Protein AF-A0A2M8CSE7-F1 (afdb_monomer_lite)

Structure (mmCIF, N/CA/C/O backbone):
data_AF-A0A2M8CSE7-F1
#
_entry.id   AF-A0A2M8CSE7-F1
#
loop_
_atom_site.group_PDB
_atom_site.id
_atom_site.type_symbol
_atom_site.label_atom_id
_atom_site.label_alt_id
_atom_site.label_comp_id
_atom_site.label_asym_id
_atom_site.label_entity_id
_atom_site.label_seq_id
_atom_site.pdbx_PDB_ins_code
_atom_site.Car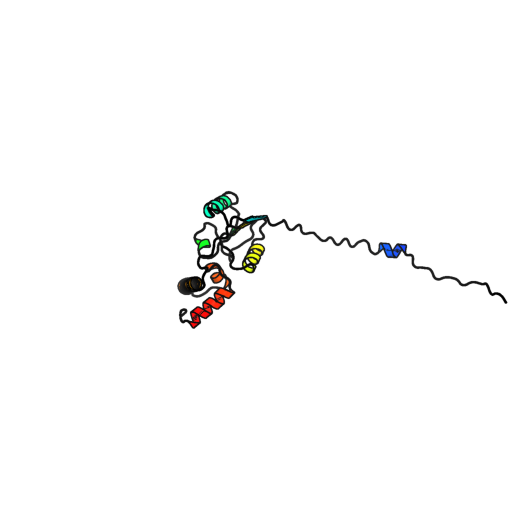tn_x
_atom_site.Cartn_y
_atom_site.Cartn_z
_atom_site.occupancy
_atom_site.B_iso_or_equiv
_atom_site.auth_seq_id
_atom_site.auth_comp_id
_atom_site.auth_asym_id
_atom_site.auth_atom_id
_atom_site.pdbx_PDB_model_num
ATOM 1 N N . MET A 1 1 ? -24.527 -93.787 -33.575 1.00 41.31 1 MET A N 1
ATOM 2 C CA . MET A 1 1 ? -23.763 -93.574 -34.825 1.00 41.31 1 MET A CA 1
ATOM 3 C C . MET A 1 1 ? -24.371 -92.399 -35.571 1.00 41.31 1 MET A C 1
ATOM 5 O O . MET A 1 1 ? -25.588 -92.323 -35.612 1.00 41.31 1 MET A O 1
ATOM 9 N N . SER A 1 2 ? -23.505 -91.500 -36.054 1.00 39.62 2 SER A N 1
ATOM 10 C CA . SER A 1 2 ? -23.618 -90.554 -37.182 1.00 39.62 2 SER A CA 1
ATOM 11 C C . SER A 1 2 ? -24.963 -90.341 -37.880 1.00 39.62 2 SER A C 1
ATOM 13 O O . SER A 1 2 ? -25.679 -91.289 -38.149 1.00 39.62 2 SER A O 1
ATOM 15 N N . LYS A 1 3 ? -25.298 -89.176 -38.431 1.00 38.41 3 LYS A N 1
ATOM 16 C CA . LYS A 1 3 ? -24.743 -87.810 -38.522 1.00 38.41 3 LYS A CA 1
ATOM 17 C C . LYS A 1 3 ? -25.866 -87.059 -39.261 1.00 38.41 3 LYS A C 1
ATOM 19 O O . LYS A 1 3 ? -26.364 -87.577 -40.257 1.00 38.41 3 LYS A O 1
ATOM 24 N N . ARG A 1 4 ? -26.261 -85.863 -38.821 1.00 36.19 4 ARG A N 1
ATOM 25 C CA . ARG A 1 4 ? -27.005 -84.916 -39.667 1.00 36.19 4 ARG A CA 1
ATOM 26 C C . ARG A 1 4 ? -26.045 -83.803 -40.056 1.00 36.19 4 ARG A C 1
ATOM 28 O O . ARG A 1 4 ? -25.442 -83.186 -39.186 1.00 36.19 4 ARG A O 1
ATOM 35 N N . THR A 1 5 ? -25.934 -83.542 -41.349 1.00 42.38 5 THR A N 1
ATOM 36 C CA . THR A 1 5 ? -25.397 -82.297 -41.900 1.00 42.38 5 THR A CA 1
ATOM 37 C C . THR A 1 5 ? -26.485 -81.673 -42.753 1.00 42.38 5 THR A C 1
ATOM 39 O O . THR A 1 5 ? -26.844 -82.270 -43.762 1.00 42.38 5 THR A O 1
ATOM 42 N N . SER A 1 6 ? -27.000 -80.506 -42.349 1.00 34.72 6 SER A N 1
ATOM 43 C CA . SER A 1 6 ? -27.500 -79.465 -43.262 1.00 34.72 6 SER A CA 1
ATOM 44 C C . SER A 1 6 ? -27.859 -78.171 -42.507 1.00 34.72 6 SER A C 1
ATOM 46 O O . SER A 1 6 ? -28.736 -78.170 -41.652 1.00 34.72 6 SER A O 1
ATOM 48 N N . THR A 1 7 ? -27.164 -77.089 -42.879 1.00 42.78 7 THR A N 1
ATOM 49 C CA . THR A 1 7 ? -27.630 -75.701 -43.118 1.00 42.78 7 THR A CA 1
ATOM 50 C C . THR A 1 7 ? -28.509 -74.936 -42.108 1.00 42.78 7 THR A C 1
ATOM 52 O O . THR A 1 7 ? -29.709 -75.173 -42.018 1.00 42.78 7 THR A O 1
ATOM 55 N N . ALA A 1 8 ? -27.944 -73.847 -41.566 1.00 38.84 8 ALA A N 1
ATOM 56 C CA . ALA A 1 8 ? -28.569 -72.525 -41.342 1.00 38.84 8 ALA A CA 1
ATOM 57 C C . ALA A 1 8 ? -27.407 -71.507 -41.211 1.00 38.84 8 ALA A C 1
ATOM 59 O O . ALA A 1 8 ? -26.504 -71.740 -40.418 1.00 38.84 8 ALA A O 1
ATOM 60 N N . LYS A 1 9 ? -27.154 -70.548 -42.111 1.00 42.16 9 LYS A N 1
ATOM 61 C CA . LYS A 1 9 ? -27.898 -69.358 -42.577 1.00 42.16 9 LYS A CA 1
ATOM 62 C C . LYS A 1 9 ? -27.951 -68.205 -41.546 1.00 42.16 9 LYS A C 1
ATOM 64 O O . LYS A 1 9 ? -28.770 -68.204 -40.642 1.00 42.16 9 LYS A O 1
ATOM 69 N N . SER A 1 10 ? -27.053 -67.242 -41.794 1.00 45.88 10 SER A N 1
ATOM 70 C CA . SER A 1 10 ? -27.082 -65.786 -41.545 1.00 45.88 10 SER A CA 1
ATOM 71 C C . SER A 1 10 ? -27.301 -65.219 -40.134 1.00 45.88 10 SER A C 1
ATOM 73 O O . SER A 1 10 ? -28.431 -65.098 -39.672 1.00 45.88 10 SER A O 1
ATOM 75 N N . ALA A 1 11 ? -26.230 -64.636 -39.588 1.00 41.56 11 ALA A N 1
ATOM 76 C CA . ALA A 1 11 ? -26.278 -63.356 -38.884 1.00 41.56 11 ALA A CA 1
ATOM 77 C C . ALA A 1 11 ? -25.078 -62.520 -39.363 1.00 41.56 11 ALA A C 1
ATOM 79 O O . ALA A 1 11 ? -23.931 -62.950 -39.257 1.00 41.56 11 ALA A O 1
ATOM 80 N N . THR A 1 12 ? -25.349 -61.379 -39.989 1.00 55.53 12 THR A N 1
ATOM 81 C CA . THR A 1 12 ? -24.344 -60.461 -40.533 1.00 55.53 12 THR A CA 1
ATOM 82 C C . THR A 1 12 ? -23.577 -59.827 -39.371 1.00 55.53 12 THR A C 1
ATOM 84 O O . THR A 1 12 ? -24.179 -59.159 -38.533 1.00 55.53 12 THR A O 1
ATOM 87 N N . ALA A 1 13 ? -22.266 -60.061 -39.289 1.00 49.28 13 ALA A N 1
ATOM 88 C CA . ALA A 1 13 ? -21.412 -59.411 -38.299 1.00 49.28 13 ALA A CA 1
ATOM 89 C C . ALA A 1 13 ? -21.348 -57.894 -38.574 1.00 49.28 13 ALA A C 1
ATOM 91 O O . ALA A 1 13 ? -21.333 -57.498 -39.743 1.00 49.28 13 ALA A O 1
ATOM 92 N N . PRO A 1 14 ? -21.318 -57.036 -37.539 1.00 53.03 14 PRO A N 1
ATOM 93 C CA . PRO A 1 14 ? -21.203 -55.598 -37.738 1.00 53.03 14 PRO A CA 1
ATOM 94 C C . PRO A 1 14 ? -19.886 -55.267 -38.446 1.00 53.03 14 PRO A C 1
ATOM 96 O O . PRO A 1 14 ? -18.826 -55.788 -38.095 1.00 53.03 14 PRO A O 1
ATOM 99 N N . ASN A 1 15 ? -19.978 -54.403 -39.458 1.00 60.31 15 ASN A N 1
ATOM 100 C CA . ASN A 1 15 ? -18.835 -53.862 -40.181 1.00 60.31 15 ASN A CA 1
ATOM 101 C C . ASN A 1 15 ? -17.977 -53.02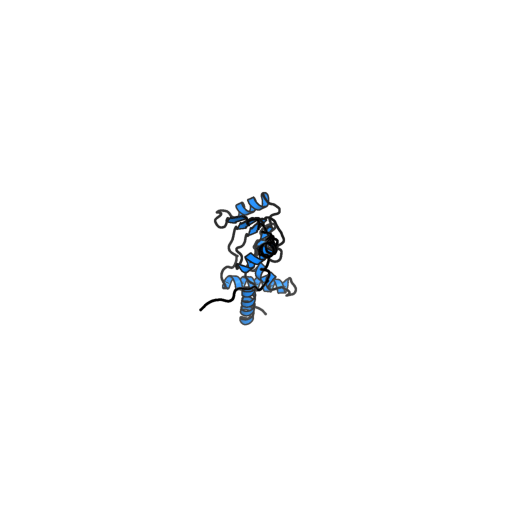4 -39.214 1.00 60.31 15 ASN A C 1
ATOM 103 O O . ASN A 1 15 ? -18.275 -51.859 -38.945 1.00 60.31 15 ASN A O 1
ATOM 107 N N . TRP A 1 16 ? -16.941 -53.643 -38.648 1.00 43.53 16 TRP A N 1
ATOM 108 C CA . TRP A 1 16 ? -16.068 -53.058 -37.627 1.00 43.53 16 TRP A CA 1
ATOM 109 C C . TRP A 1 16 ? -15.241 -51.872 -38.154 1.00 43.53 16 TRP A C 1
ATOM 111 O O . TRP A 1 16 ? -14.764 -51.066 -37.356 1.00 43.53 16 TRP A O 1
ATOM 121 N N . GLU A 1 17 ? -15.150 -51.694 -39.476 1.00 49.72 17 GLU A N 1
ATOM 122 C CA . GLU A 1 17 ? -14.485 -50.548 -40.109 1.00 49.72 17 GLU A CA 1
ATOM 123 C C . GLU A 1 17 ? -15.291 -49.243 -39.978 1.00 49.72 17 GLU A C 1
ATOM 125 O O . GLU A 1 17 ? -14.707 -48.160 -39.966 1.00 49.72 17 GLU A O 1
ATOM 130 N N . GLN A 1 18 ? -16.617 -49.309 -39.796 1.00 54.31 18 GLN A N 1
ATOM 131 C CA . GLN A 1 18 ? -17.452 -48.113 -39.596 1.00 54.31 18 GLN A CA 1
ATOM 132 C C . GLN A 1 18 ? -17.439 -47.602 -38.148 1.00 54.31 18 GLN A C 1
ATOM 134 O O . GLN A 1 18 ? -17.597 -46.404 -37.918 1.00 54.31 18 GLN A O 1
ATOM 139 N N . ILE A 1 19 ? -17.195 -48.478 -37.167 1.00 53.47 19 ILE A N 1
ATOM 140 C CA . ILE A 1 19 ? -17.152 -48.103 -35.742 1.00 53.47 19 ILE A CA 1
ATOM 141 C C . ILE A 1 19 ? -15.864 -47.326 -35.415 1.00 53.47 19 ILE A C 1
ATOM 143 O O . ILE A 1 19 ? -15.881 -46.446 -34.557 1.00 53.47 19 ILE A O 1
ATOM 147 N N . PHE A 1 20 ? -14.769 -47.561 -36.146 1.00 45.50 20 PHE A N 1
ATOM 148 C CA . PHE A 1 20 ? -13.507 -46.842 -35.931 1.00 45.50 20 PHE A CA 1
ATOM 149 C C . PHE A 1 20 ? -13.458 -45.432 -36.549 1.00 45.50 20 PHE A C 1
ATOM 151 O O . PHE A 1 20 ? -12.609 -44.632 -36.164 1.00 45.50 20 PHE A O 1
ATOM 158 N N . GLN A 1 21 ? -14.381 -45.091 -37.454 1.00 50.50 21 GLN A N 1
ATOM 159 C CA . GLN A 1 21 ? -14.424 -43.778 -38.120 1.00 50.50 21 GLN A CA 1
ATOM 160 C C . GLN A 1 21 ? -15.348 -42.758 -37.426 1.00 50.50 21 GLN A C 1
ATOM 162 O O . GLN A 1 21 ? -15.326 -41.578 -37.761 1.00 50.50 21 GLN A O 1
ATOM 167 N N . ALA A 1 22 ? -16.123 -43.170 -36.415 1.00 49.03 22 ALA A N 1
ATOM 168 C CA . ALA A 1 22 ? -16.996 -42.272 -35.649 1.00 49.03 22 ALA A CA 1
ATOM 169 C C . ALA A 1 22 ? -16.313 -41.623 -34.422 1.00 49.03 22 ALA A C 1
ATOM 171 O O . ALA A 1 22 ? -16.946 -40.858 -33.700 1.00 49.03 22 ALA A O 1
ATOM 172 N N . GLY A 1 23 ? -15.028 -41.915 -34.179 1.00 50.44 23 GLY A N 1
ATOM 173 C CA . GLY A 1 23 ? -14.287 -41.461 -32.993 1.00 50.44 23 GLY A CA 1
ATOM 174 C C . GLY A 1 23 ? -13.127 -40.494 -33.252 1.00 50.44 23 GLY A C 1
ATOM 175 O O . GLY A 1 23 ? -12.406 -40.177 -32.312 1.00 50.44 23 GLY A O 1
ATOM 176 N N . GLN A 1 24 ? -12.906 -40.034 -34.489 1.00 53.69 24 GLN A N 1
ATOM 177 C CA . GLN A 1 24 ? -11.710 -39.249 -34.842 1.00 53.69 24 GLN A CA 1
ATOM 178 C C . GLN A 1 24 ? -12.008 -37.906 -35.510 1.00 53.69 24 GLN A C 1
ATOM 180 O O . GLN A 1 24 ? -11.403 -37.567 -36.518 1.00 53.69 24 GLN A O 1
ATOM 185 N N . ASN A 1 25 ? -12.923 -37.114 -34.948 1.00 49.19 25 ASN A N 1
ATOM 186 C CA . ASN A 1 25 ? -12.947 -35.675 -35.235 1.00 49.19 25 ASN A CA 1
ATOM 187 C C . ASN A 1 25 ? -13.637 -34.859 -34.135 1.00 49.19 25 ASN A C 1
ATOM 189 O O . ASN A 1 25 ? -14.533 -34.056 -34.374 1.00 49.19 25 ASN A O 1
ATOM 193 N N . GLN A 1 26 ? -13.170 -35.031 -32.902 1.00 49.28 26 GLN A N 1
ATOM 194 C CA . GLN A 1 26 ? -13.166 -33.922 -31.955 1.00 49.28 26 GLN A CA 1
ATOM 195 C C . GLN A 1 26 ? -11.717 -33.616 -31.624 1.00 49.28 26 GLN A C 1
ATOM 197 O O . GLN A 1 26 ? -11.182 -34.011 -30.592 1.00 49.28 26 GLN A O 1
ATOM 202 N N . THR A 1 27 ? -11.072 -32.893 -32.538 1.00 40.97 27 THR A N 1
ATOM 203 C CA . THR A 1 27 ? -9.965 -32.024 -32.163 1.00 40.97 27 THR A CA 1
ATOM 204 C C . THR A 1 27 ? -10.545 -31.029 -31.165 1.00 40.97 27 THR A C 1
ATOM 206 O O . THR A 1 27 ? -11.099 -29.998 -31.542 1.00 40.97 27 THR A O 1
ATOM 209 N N . LEU A 1 28 ? -10.483 -31.377 -29.879 1.00 46.09 28 LEU A N 1
ATOM 210 C CA . LEU A 1 28 ? -10.484 -30.401 -28.806 1.00 46.09 28 LEU A CA 1
ATOM 211 C C . LEU A 1 28 ? -9.300 -29.492 -29.118 1.00 46.09 28 LEU A C 1
ATOM 213 O O . LEU A 1 28 ? -8.157 -29.799 -28.785 1.00 46.09 28 LEU A O 1
ATOM 217 N N . LEU A 1 29 ? -9.572 -28.391 -29.815 1.00 38.62 29 LEU A N 1
ATOM 218 C CA . LEU A 1 29 ? -8.739 -27.209 -29.751 1.00 38.62 29 LEU A CA 1
ATOM 219 C C . LEU A 1 29 ? -8.816 -26.763 -28.290 1.00 38.62 29 LEU A C 1
ATOM 221 O O . LEU A 1 29 ? -9.596 -25.890 -27.925 1.00 38.62 29 LEU A O 1
ATOM 225 N N . LEU A 1 30 ? -8.027 -27.413 -27.433 1.00 48.09 30 LEU A N 1
ATOM 226 C CA . LEU A 1 30 ? -7.426 -26.745 -26.300 1.00 48.09 30 LEU A CA 1
ATOM 227 C C . LEU A 1 30 ? -6.665 -25.594 -26.943 1.00 48.09 30 LEU A C 1
ATOM 229 O O . LEU A 1 30 ? -5.535 -25.756 -27.400 1.00 48.09 30 LEU A O 1
ATOM 233 N N . THR A 1 31 ? -7.330 -24.449 -27.070 1.00 39.41 31 THR A N 1
ATOM 234 C CA . THR A 1 31 ? -6.664 -23.161 -27.092 1.00 39.41 31 THR A CA 1
ATOM 235 C C . THR A 1 31 ? -5.774 -23.180 -25.862 1.00 39.41 31 THR A C 1
ATOM 237 O O . THR A 1 31 ? -6.211 -22.889 -24.752 1.00 39.41 31 THR A O 1
ATOM 240 N N . LEU A 1 32 ? -4.529 -23.625 -26.049 1.00 47.09 32 LEU A N 1
ATOM 241 C CA . LEU A 1 32 ? -3.426 -23.242 -25.201 1.00 47.09 32 LEU A CA 1
ATOM 242 C C . LEU A 1 32 ? -3.399 -21.729 -25.353 1.00 47.09 32 LEU A C 1
ATOM 244 O O . LEU A 1 32 ? -2.799 -21.188 -26.281 1.00 47.09 32 LEU A O 1
ATOM 248 N N . GLU A 1 33 ? -4.150 -21.045 -24.496 1.00 49.81 33 GLU A N 1
ATOM 249 C CA . GLU A 1 33 ? -3.869 -19.661 -24.211 1.00 49.81 33 GLU A CA 1
ATOM 250 C C . GLU A 1 33 ? -2.414 -19.668 -23.771 1.00 49.81 33 GLU A C 1
ATOM 252 O O . GLU A 1 33 ? -2.066 -20.161 -22.694 1.00 49.81 33 GLU A O 1
ATOM 257 N N . VAL A 1 34 ? -1.543 -19.234 -24.681 1.00 46.97 34 VAL A N 1
ATOM 258 C CA . VAL A 1 34 ? -0.161 -18.911 -24.382 1.00 46.97 34 VAL A CA 1
ATOM 259 C C . VAL A 1 34 ? -0.270 -17.809 -23.345 1.00 46.97 34 VAL A C 1
ATOM 261 O O . VAL A 1 34 ? -0.406 -16.635 -23.684 1.00 46.97 34 VAL A O 1
ATOM 264 N N . HIS A 1 35 ? -0.304 -18.193 -22.072 1.00 52.41 35 HIS A N 1
ATOM 265 C CA . HIS A 1 35 ? -0.133 -17.259 -20.983 1.00 52.41 35 HIS A CA 1
ATOM 266 C C . HIS A 1 35 ? 1.261 -16.706 -21.232 1.00 52.41 35 HIS A C 1
ATOM 268 O O . HIS A 1 35 ? 2.249 -17.425 -21.070 1.00 52.41 35 HIS A O 1
ATOM 274 N N . SER A 1 36 ? 1.348 -15.482 -21.759 1.00 60.84 36 SER A N 1
ATOM 275 C CA . SER A 1 36 ? 2.629 -14.805 -21.897 1.00 60.84 36 SER A CA 1
ATOM 276 C C . SER A 1 36 ? 3.268 -14.858 -20.519 1.00 60.84 36 SER A C 1
ATOM 278 O O . SER A 1 36 ? 2.681 -14.324 -19.576 1.00 60.84 36 SER A O 1
ATOM 280 N N . ALA A 1 37 ? 4.381 -15.585 -20.388 1.00 80.94 37 ALA A N 1
ATOM 281 C CA . ALA A 1 37 ? 5.023 -15.789 -19.102 1.00 80.94 37 ALA A CA 1
ATOM 282 C C . ALA A 1 37 ? 5.272 -14.413 -18.478 1.00 80.94 37 ALA A C 1
ATOM 284 O O . ALA A 1 37 ? 5.926 -13.569 -19.090 1.00 80.94 37 ALA A O 1
ATOM 285 N N . LEU A 1 38 ? 4.673 -14.171 -17.313 1.00 91.75 38 LEU A N 1
ATOM 286 C CA . LEU A 1 38 ? 4.857 -12.932 -16.573 1.00 91.75 38 LEU A CA 1
ATOM 287 C C . LEU A 1 38 ? 6.351 -12.770 -16.276 1.00 91.75 38 LEU A C 1
ATOM 289 O O . LEU A 1 38 ? 6.935 -13.595 -15.575 1.00 91.75 38 LEU A O 1
ATOM 293 N N . GLU A 1 39 ? 6.969 -11.716 -16.802 1.00 95.69 39 GLU A N 1
ATOM 294 C CA . GLU A 1 39 ? 8.359 -11.393 -16.500 1.00 95.69 39 GLU A CA 1
ATOM 295 C C . GLU A 1 39 ? 8.425 -10.759 -15.106 1.00 95.69 39 GLU A C 1
ATOM 297 O O . GLU A 1 39 ? 7.861 -9.688 -14.884 1.00 95.69 39 GLU A O 1
ATOM 302 N N . ALA A 1 40 ? 9.104 -11.404 -14.159 1.00 96.06 40 ALA A N 1
ATOM 303 C CA . ALA A 1 40 ? 9.281 -10.884 -12.807 1.00 96.06 40 ALA A CA 1
ATOM 304 C C . ALA A 1 40 ? 10.740 -10.472 -12.575 1.00 96.06 40 ALA A C 1
ATOM 306 O O . ALA A 1 40 ? 11.647 -11.297 -12.673 1.00 96.06 40 ALA A O 1
ATOM 307 N N . ILE A 1 41 ? 10.954 -9.200 -12.238 1.00 97.06 41 ILE A N 1
ATOM 308 C CA . ILE A 1 41 ? 12.262 -8.623 -11.919 1.00 97.06 41 ILE A CA 1
ATOM 309 C C . ILE A 1 41 ? 12.278 -8.278 -10.430 1.00 97.06 41 ILE A C 1
ATOM 311 O O . ILE A 1 41 ? 11.512 -7.429 -9.974 1.00 97.06 41 ILE A O 1
ATOM 315 N N . ASP A 1 42 ? 13.148 -8.936 -9.668 1.00 96.69 42 ASP A N 1
ATOM 316 C CA . ASP A 1 42 ? 13.270 -8.738 -8.223 1.00 96.69 42 ASP A CA 1
ATOM 317 C C . ASP A 1 42 ? 14.407 -7.764 -7.893 1.00 96.69 42 ASP A C 1
ATOM 319 O O . ASP A 1 42 ? 15.582 -8.068 -8.092 1.00 96.69 42 ASP A O 1
ATOM 323 N N . LEU A 1 43 ? 14.048 -6.586 -7.383 1.00 96.75 43 LEU A N 1
ATOM 324 C CA . LEU A 1 43 ? 14.958 -5.520 -6.961 1.00 96.75 43 LEU A CA 1
ATOM 325 C C . LEU A 1 43 ? 14.842 -5.228 -5.458 1.00 96.75 43 LEU A C 1
ATOM 327 O O . LEU A 1 43 ? 15.303 -4.182 -5.001 1.00 96.75 43 LEU A O 1
ATOM 331 N N . ARG A 1 44 ? 14.273 -6.146 -4.664 1.00 94.75 44 ARG A N 1
ATOM 332 C CA . ARG A 1 44 ? 14.101 -5.964 -3.208 1.00 94.75 44 ARG A CA 1
ATOM 333 C C . ARG A 1 44 ? 15.418 -5.796 -2.450 1.00 94.75 44 ARG A C 1
ATOM 335 O O . ARG A 1 44 ? 15.423 -5.255 -1.353 1.00 94.75 44 ARG A O 1
ATOM 342 N N . GLN A 1 45 ? 16.521 -6.274 -3.023 1.00 93.94 45 GLN A N 1
ATOM 343 C CA . GLN A 1 45 ? 17.876 -6.148 -2.472 1.00 93.94 45 GLN A CA 1
ATOM 344 C C . GLN A 1 45 ? 18.689 -5.036 -3.156 1.00 93.94 45 GLN A C 1
ATOM 346 O O . GLN A 1 45 ? 19.911 -4.994 -3.018 1.00 93.94 45 GLN A O 1
ATOM 351 N N . SER A 1 46 ? 18.040 -4.151 -3.925 1.00 93.00 46 SER A N 1
ATOM 352 C CA . SER A 1 46 ? 18.723 -2.999 -4.514 1.00 93.00 46 SER A CA 1
ATOM 353 C C . SER A 1 46 ? 19.298 -2.118 -3.398 1.00 93.00 46 SER A C 1
ATOM 355 O O . SER A 1 46 ? 18.549 -1.737 -2.496 1.00 93.00 46 SER A O 1
ATOM 357 N N . PRO A 1 47 ? 20.591 -1.749 -3.454 1.00 91.00 47 PRO A N 1
ATOM 358 C CA . PRO A 1 47 ? 21.193 -0.860 -2.461 1.00 91.00 47 PRO A CA 1
ATOM 359 C C . PRO A 1 47 ? 20.598 0.555 -2.512 1.00 91.00 47 PRO A C 1
ATOM 361 O O . PRO A 1 47 ? 20.647 1.275 -1.520 1.00 91.00 47 PRO A O 1
ATOM 364 N N . ASP A 1 48 ? 20.027 0.940 -3.657 1.00 95.12 48 ASP A N 1
ATOM 365 C CA . ASP A 1 48 ? 19.319 2.202 -3.845 1.00 95.12 48 ASP A CA 1
ATOM 366 C C . ASP A 1 48 ? 18.012 1.958 -4.629 1.00 95.12 48 ASP A C 1
ATOM 368 O O . ASP A 1 48 ? 18.003 1.935 -5.869 1.00 95.12 48 ASP A O 1
ATOM 372 N N . PRO A 1 49 ? 16.887 1.712 -3.931 1.00 93.56 49 PRO A N 1
ATOM 373 C CA . PRO A 1 49 ? 15.600 1.480 -4.579 1.00 93.56 49 PRO A CA 1
ATOM 374 C C . PRO A 1 49 ? 15.059 2.739 -5.273 1.00 93.56 49 PRO A C 1
ATOM 376 O O . PRO A 1 49 ? 14.340 2.615 -6.262 1.00 93.56 49 PRO A O 1
ATOM 379 N N . GLN A 1 50 ? 15.421 3.945 -4.823 1.00 94.38 50 GLN A N 1
ATOM 380 C CA . GLN A 1 50 ? 14.925 5.193 -5.407 1.00 94.38 50 GLN A CA 1
ATOM 381 C C . GLN A 1 50 ? 15.563 5.462 -6.774 1.00 94.38 50 GLN A C 1
ATOM 383 O O . GLN A 1 50 ? 14.870 5.817 -7.735 1.00 94.38 50 GLN A O 1
ATOM 388 N N . THR A 1 51 ? 16.874 5.244 -6.885 1.00 95.62 51 THR A N 1
ATOM 389 C CA . THR A 1 51 ? 17.577 5.319 -8.170 1.00 95.62 51 THR A CA 1
ATOM 390 C C . THR A 1 51 ? 17.066 4.246 -9.129 1.00 95.62 51 THR A C 1
ATOM 392 O O . THR A 1 51 ? 16.793 4.545 -10.293 1.00 95.62 51 THR A O 1
ATOM 395 N N . ALA A 1 52 ? 16.845 3.018 -8.643 1.00 95.56 52 ALA A N 1
ATOM 396 C CA . ALA A 1 52 ? 16.255 1.952 -9.450 1.00 95.56 52 ALA A CA 1
ATOM 397 C C . ALA A 1 52 ? 14.851 2.321 -9.964 1.00 95.56 52 ALA A C 1
ATOM 399 O O . ALA A 1 52 ? 14.578 2.169 -11.155 1.00 95.56 52 ALA A O 1
ATOM 400 N N . LEU A 1 53 ? 13.982 2.860 -9.100 1.00 96.00 53 LEU A N 1
ATOM 401 C CA . LEU A 1 53 ? 12.650 3.333 -9.483 1.00 96.00 53 LEU A CA 1
ATOM 402 C C . LEU A 1 53 ? 12.732 4.410 -10.569 1.00 96.00 53 LEU A C 1
ATOM 404 O O . LEU A 1 53 ? 12.055 4.303 -11.588 1.00 96.00 53 LEU A O 1
ATOM 408 N N . THR A 1 54 ? 13.595 5.408 -10.379 1.00 95.62 54 THR A N 1
ATOM 409 C CA . THR A 1 54 ? 13.782 6.511 -11.335 1.00 95.62 54 THR A CA 1
ATOM 410 C C . THR A 1 54 ? 14.244 5.990 -12.699 1.00 95.62 54 THR A C 1
ATOM 412 O O . THR A 1 54 ? 13.742 6.422 -13.736 1.00 95.62 54 THR A O 1
ATOM 415 N N . GLY A 1 55 ? 15.154 5.010 -12.721 1.00 95.75 55 GLY A N 1
ATOM 416 C CA . GLY A 1 55 ? 15.580 4.342 -13.953 1.00 95.75 55 GLY A CA 1
ATOM 417 C C . GLY A 1 55 ? 14.421 3.664 -14.694 1.00 95.75 55 GLY A C 1
ATOM 418 O O . GLY A 1 55 ? 14.317 3.784 -15.917 1.00 95.75 55 GLY A O 1
ATOM 419 N N . TRP A 1 56 ? 13.508 3.014 -13.969 1.00 95.81 56 TRP A N 1
ATOM 420 C CA . TRP A 1 56 ? 12.309 2.409 -14.558 1.00 95.81 56 TRP A CA 1
ATOM 421 C C . TRP A 1 56 ? 11.301 3.445 -15.045 1.00 95.81 56 TRP A C 1
ATOM 423 O O . TRP A 1 56 ? 10.805 3.316 -16.157 1.00 95.81 56 TRP A O 1
ATOM 433 N N . GLN A 1 57 ? 11.045 4.498 -14.270 1.00 93.62 57 GLN A N 1
ATOM 434 C CA . GLN A 1 57 ? 10.140 5.576 -14.682 1.00 93.62 57 GLN A CA 1
ATOM 435 C C . GLN A 1 57 ? 10.638 6.299 -15.943 1.00 93.62 57 GLN A C 1
ATOM 437 O O . GLN A 1 57 ? 9.834 6.680 -16.789 1.00 93.62 57 GLN A O 1
ATOM 442 N N . ASN A 1 58 ? 11.957 6.439 -16.109 1.00 95.12 58 ASN A N 1
ATOM 443 C CA . ASN A 1 58 ? 12.550 7.048 -17.302 1.00 95.12 58 ASN A CA 1
ATOM 444 C C . ASN A 1 58 ? 12.539 6.116 -18.525 1.00 95.12 58 ASN A C 1
ATOM 446 O O . ASN A 1 58 ? 12.372 6.585 -19.648 1.00 95.12 58 ASN A O 1
ATOM 450 N N . SER A 1 59 ? 12.754 4.812 -18.327 1.00 95.25 59 SER A N 1
ATOM 451 C CA . SER A 1 59 ? 12.833 3.828 -19.422 1.00 95.25 59 SER A CA 1
ATOM 452 C C . SER A 1 59 ? 11.476 3.252 -19.843 1.00 95.25 59 SER A C 1
ATOM 454 O O . SER A 1 59 ? 11.351 2.773 -20.968 1.00 95.25 59 SER A O 1
ATOM 456 N N . ALA A 1 60 ? 10.472 3.317 -18.968 1.00 94.44 60 ALA A N 1
ATOM 457 C CA . ALA A 1 60 ? 9.100 2.876 -19.198 1.00 94.44 60 ALA A CA 1
ATOM 458 C C . ALA A 1 60 ? 8.115 3.888 -18.571 1.00 94.44 60 ALA A C 1
ATOM 460 O O . ALA A 1 60 ? 7.538 3.615 -17.515 1.00 94.44 60 ALA A O 1
ATOM 461 N N . PRO A 1 61 ? 7.926 5.076 -19.177 1.00 93.75 61 PRO A N 1
ATOM 462 C CA . PRO A 1 61 ? 7.063 6.132 -18.631 1.00 93.75 61 PRO A CA 1
ATOM 463 C C . PRO A 1 61 ? 5.580 5.736 -18.531 1.00 93.75 61 PRO A C 1
ATOM 465 O O . PRO A 1 61 ? 4.826 6.351 -17.782 1.00 93.75 61 PRO A O 1
ATOM 468 N N . GLU A 1 62 ? 5.150 4.711 -19.265 1.00 95.56 62 GLU A N 1
ATOM 469 C CA . GLU A 1 62 ? 3.815 4.112 -19.193 1.00 95.56 62 GLU A CA 1
ATOM 470 C C . GLU A 1 62 ? 3.662 3.054 -18.087 1.00 95.56 62 GLU A C 1
ATOM 472 O O . GLU A 1 62 ? 2.573 2.500 -17.909 1.00 95.56 62 GLU A O 1
ATOM 477 N N . ALA A 1 63 ? 4.739 2.733 -17.362 1.00 97.19 63 ALA A N 1
ATOM 478 C CA . ALA A 1 63 ? 4.690 1.778 -16.267 1.00 97.19 63 ALA A CA 1
ATOM 479 C C . ALA A 1 63 ? 3.824 2.309 -15.121 1.00 97.19 63 ALA A C 1
ATOM 481 O O . ALA A 1 63 ? 3.921 3.466 -14.708 1.00 97.19 63 ALA A O 1
ATOM 482 N N . LEU A 1 64 ? 2.998 1.429 -14.562 1.00 98.25 64 LEU A N 1
ATOM 483 C CA . LEU A 1 64 ? 2.166 1.773 -13.423 1.00 98.25 64 LEU A CA 1
ATOM 484 C C . LEU A 1 64 ? 2.970 1.578 -12.139 1.00 98.25 64 LEU A C 1
ATOM 486 O O . LEU A 1 64 ? 3.423 0.473 -11.849 1.00 98.25 64 LEU A O 1
ATOM 490 N N . LEU A 1 65 ? 3.121 2.646 -11.356 1.00 98.44 65 LEU A N 1
ATOM 491 C CA . LEU A 1 65 ? 3.745 2.597 -10.038 1.00 98.44 65 LEU A CA 1
ATOM 492 C C . LEU A 1 65 ? 2.699 2.337 -8.951 1.00 98.44 65 LEU A C 1
ATOM 494 O O . LEU A 1 65 ? 1.878 3.202 -8.652 1.00 98.44 65 LEU A O 1
ATOM 498 N N . TRP A 1 66 ? 2.748 1.158 -8.338 1.00 98.56 66 TRP A N 1
ATOM 499 C CA . TRP A 1 66 ? 1.933 0.815 -7.181 1.00 98.56 66 TRP A CA 1
ATOM 500 C C . TRP A 1 66 ? 2.689 1.096 -5.881 1.00 98.56 66 TRP A C 1
ATOM 502 O O . TRP A 1 66 ? 3.704 0.462 -5.585 1.00 98.56 66 TRP A O 1
ATOM 512 N N . ALA A 1 67 ? 2.162 2.023 -5.083 1.00 97.69 67 ALA A N 1
ATOM 513 C CA . ALA A 1 67 ? 2.604 2.288 -3.719 1.00 97.69 67 ALA A CA 1
ATOM 514 C C . ALA A 1 67 ? 1.388 2.401 -2.790 1.00 97.69 67 ALA A C 1
ATOM 516 O O . ALA A 1 67 ? 0.347 2.930 -3.172 1.00 97.69 67 ALA A O 1
ATOM 517 N N . GLU A 1 68 ? 1.510 1.899 -1.568 1.00 96.25 68 GLU A N 1
ATOM 518 C CA . GLU A 1 68 ? 0.473 2.006 -0.536 1.00 96.25 68 GLU A CA 1
ATOM 519 C C . GLU A 1 68 ? 0.842 3.082 0.488 1.00 96.25 68 GLU A C 1
ATOM 521 O O . GLU A 1 68 ? 1.823 3.794 0.307 1.00 96.25 68 GLU A O 1
ATOM 526 N N . GLY A 1 69 ? 0.052 3.242 1.552 1.00 94.25 69 GLY A N 1
ATOM 527 C CA . GLY A 1 69 ? 0.427 4.127 2.655 1.00 94.25 69 GLY A CA 1
ATOM 528 C C . GLY A 1 69 ? 0.390 5.600 2.255 1.00 94.25 69 GLY A C 1
ATOM 529 O O . GLY A 1 69 ? -0.521 6.026 1.546 1.00 94.25 69 GLY A O 1
ATOM 530 N N . ASP A 1 70 ? 1.356 6.396 2.707 1.00 90.88 70 ASP A N 1
ATOM 531 C CA . ASP A 1 70 ? 1.515 7.782 2.240 1.00 90.88 70 ASP A CA 1
ATOM 532 C C . ASP A 1 70 ? 2.501 7.888 1.065 1.00 90.88 70 ASP A C 1
ATOM 534 O O . ASP A 1 70 ? 2.569 8.928 0.411 1.00 90.88 70 ASP A O 1
ATOM 538 N N . GLU A 1 71 ? 3.174 6.793 0.718 1.00 90.25 71 GLU A N 1
ATOM 539 C CA . GLU A 1 71 ? 4.115 6.687 -0.391 1.00 90.25 71 GLU A CA 1
ATOM 540 C C . GLU A 1 71 ? 3.435 6.978 -1.734 1.00 90.25 71 GLU A C 1
ATOM 542 O O . GLU A 1 71 ? 4.023 7.630 -2.592 1.00 90.25 71 GLU A O 1
ATOM 547 N N . HIS A 1 72 ? 2.153 6.624 -1.895 1.00 87.25 72 HIS A N 1
ATOM 548 C CA . HIS A 1 72 ? 1.380 6.996 -3.092 1.00 87.25 72 HIS A CA 1
ATOM 549 C C . HIS A 1 72 ? 1.186 8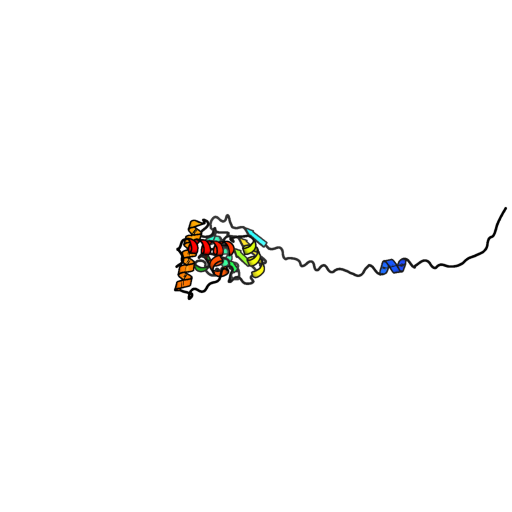.512 -3.280 1.00 87.25 72 HIS A C 1
ATOM 551 O O . HIS A 1 72 ? 0.732 8.944 -4.335 1.00 87.25 72 HIS A O 1
ATOM 557 N N . LYS A 1 73 ? 1.465 9.326 -2.253 1.00 88.56 73 LYS A N 1
ATOM 558 C CA . LYS A 1 73 ? 1.409 10.795 -2.328 1.00 88.56 73 LYS A CA 1
ATOM 559 C C . LYS A 1 73 ? 2.787 11.424 -2.478 1.00 88.56 73 LYS A C 1
ATOM 561 O O . LYS A 1 73 ? 2.877 12.540 -2.981 1.00 88.56 73 LYS A O 1
ATOM 566 N N . THR A 1 74 ? 3.832 10.761 -1.991 1.00 91.25 74 THR A N 1
ATOM 567 C CA . THR A 1 74 ? 5.201 11.291 -2.010 1.00 91.25 74 THR A CA 1
ATOM 568 C C . THR A 1 74 ? 5.963 10.874 -3.261 1.00 91.25 74 THR A C 1
ATOM 570 O O . THR A 1 74 ? 6.829 11.620 -3.713 1.00 91.25 74 THR A O 1
ATOM 573 N N . LEU A 1 75 ? 5.629 9.723 -3.849 1.00 93.62 75 LEU A N 1
ATOM 574 C CA . LEU A 1 75 ? 6.225 9.245 -5.090 1.00 93.62 75 LEU A CA 1
ATOM 575 C C . LEU A 1 75 ? 5.459 9.786 -6.308 1.00 93.62 75 LEU A C 1
ATOM 577 O O . LEU A 1 75 ? 4.258 9.528 -6.444 1.00 93.62 75 LEU A O 1
ATOM 581 N N . PRO A 1 76 ? 6.128 10.507 -7.227 1.00 92.25 76 PRO A N 1
ATOM 582 C CA . PRO A 1 76 ? 5.492 11.018 -8.435 1.00 92.25 76 PRO A CA 1
ATOM 583 C C . PRO A 1 76 ? 4.860 9.901 -9.271 1.00 92.25 76 PRO A C 1
ATOM 585 O O . PRO A 1 76 ? 5.517 8.917 -9.610 1.00 92.25 76 PRO A O 1
ATOM 588 N N . GLY A 1 77 ? 3.579 10.066 -9.610 1.00 93.50 77 GLY A N 1
ATOM 589 C CA . GLY A 1 77 ? 2.832 9.119 -10.444 1.00 93.50 77 GLY A CA 1
ATOM 590 C C . GLY A 1 77 ? 2.415 7.821 -9.745 1.00 93.50 77 GLY A C 1
ATOM 591 O O . GLY A 1 77 ? 1.844 6.951 -10.397 1.00 93.50 77 GLY A O 1
ATOM 592 N N . ALA A 1 78 ? 2.670 7.674 -8.441 1.00 96.88 78 ALA A N 1
ATOM 593 C CA . ALA A 1 78 ? 2.266 6.489 -7.702 1.00 96.88 78 ALA A CA 1
ATOM 594 C C . ALA A 1 78 ? 0.747 6.419 -7.481 1.00 96.88 78 ALA A C 1
ATOM 596 O O . ALA A 1 78 ? 0.066 7.415 -7.230 1.00 96.88 78 ALA A O 1
ATOM 597 N N . LEU A 1 79 ? 0.221 5.200 -7.534 1.00 97.94 79 LEU A N 1
ATOM 598 C CA . LEU A 1 79 ? -1.177 4.866 -7.309 1.00 97.94 79 LEU A CA 1
ATOM 599 C C . LEU A 1 79 ? -1.268 3.812 -6.208 1.00 97.94 79 LEU A C 1
ATOM 601 O O . LEU A 1 79 ? -0.434 2.915 -6.127 1.00 97.94 79 LEU A O 1
ATOM 605 N N . ASN A 1 80 ? -2.304 3.899 -5.379 1.00 97.31 80 ASN A N 1
ATOM 606 C CA . ASN A 1 80 ? -2.637 2.831 -4.438 1.00 97.31 80 ASN A CA 1
ATOM 607 C C . ASN A 1 80 ? -3.543 1.782 -5.097 1.00 97.31 80 ASN A C 1
ATOM 609 O O . ASN A 1 80 ? -4.047 2.007 -6.203 1.00 97.31 80 ASN A O 1
ATOM 613 N N . ARG A 1 81 ? -3.801 0.658 -4.407 1.00 97.44 81 ARG A N 1
ATOM 614 C CA . ARG A 1 81 ? -4.592 -0.451 -4.976 1.00 97.44 81 ARG A CA 1
ATOM 615 C C . ARG A 1 81 ? -5.965 -0.046 -5.521 1.00 97.44 81 ARG A C 1
ATOM 617 O O . ARG A 1 81 ? -6.450 -0.665 -6.457 1.00 97.44 81 ARG A O 1
ATOM 624 N N . GLN A 1 82 ? -6.587 0.998 -4.966 1.00 97.19 82 GLN A N 1
ATOM 625 C CA . GLN A 1 82 ? -7.927 1.453 -5.364 1.00 97.19 82 GLN A CA 1
ATOM 626 C C . GLN A 1 82 ? -7.934 2.190 -6.711 1.00 97.19 82 GLN A C 1
ATOM 628 O O . GLN A 1 82 ? -8.998 2.447 -7.267 1.00 97.19 82 GLN A O 1
ATOM 633 N N . LYS A 1 83 ? -6.758 2.576 -7.215 1.00 97.56 83 LYS A N 1
ATOM 634 C CA . LYS A 1 83 ? -6.599 3.355 -8.448 1.00 97.56 83 LYS A CA 1
ATOM 635 C C . LYS A 1 83 ? -5.803 2.616 -9.520 1.00 97.56 83 LYS A C 1
ATOM 637 O O . LYS A 1 83 ? -5.461 3.224 -10.530 1.00 97.56 83 LYS A O 1
ATOM 642 N N . LEU A 1 84 ? -5.481 1.341 -9.303 1.00 98.19 84 LEU A N 1
ATOM 643 C CA . LEU A 1 84 ? -4.774 0.542 -10.298 1.00 98.19 84 LEU A CA 1
ATOM 644 C C . LEU A 1 84 ? -5.630 0.382 -11.556 1.00 98.19 84 LEU A C 1
ATOM 646 O O . LEU A 1 84 ? -6.853 0.263 -11.500 1.00 98.19 84 LEU A O 1
ATOM 650 N N . SER A 1 85 ? -4.960 0.353 -12.698 1.00 98.06 85 SER A N 1
ATOM 651 C CA . SER A 1 85 ? -5.558 0.158 -14.012 1.00 98.06 85 SER A CA 1
ATOM 652 C C . SER A 1 85 ? -4.660 -0.740 -14.851 1.00 98.06 85 SER A C 1
ATOM 654 O O . SER A 1 85 ? -3.531 -1.042 -14.465 1.00 98.06 85 SER A O 1
ATOM 656 N N . ARG A 1 86 ? -5.137 -1.155 -16.025 1.00 97.81 86 ARG A N 1
ATOM 657 C CA . ARG A 1 86 ? -4.332 -1.971 -16.937 1.00 97.81 86 ARG A CA 1
ATOM 658 C C . ARG A 1 86 ? -3.020 -1.276 -17.307 1.00 97.81 86 ARG A C 1
ATOM 660 O O . ARG A 1 86 ? -3.043 -0.102 -17.668 1.00 97.81 86 ARG A O 1
ATOM 667 N N . ALA A 1 87 ? -1.916 -2.017 -17.283 1.00 97.56 87 ALA A N 1
ATOM 668 C CA . ALA A 1 87 ? -0.609 -1.553 -17.746 1.00 97.56 87 ALA A CA 1
ATOM 669 C C . ALA A 1 87 ? 0.275 -2.742 -18.139 1.00 97.56 87 ALA A C 1
ATOM 671 O O . ALA A 1 87 ? 0.171 -3.815 -17.556 1.00 97.56 87 ALA A O 1
ATOM 672 N N . ALA A 1 88 ? 1.168 -2.558 -19.116 1.00 96.31 88 ALA A N 1
ATOM 673 C CA . ALA A 1 88 ? 2.084 -3.622 -19.540 1.00 96.31 88 ALA A CA 1
ATOM 674 C C . ALA A 1 88 ? 3.174 -3.915 -18.493 1.00 96.31 88 ALA A C 1
ATOM 676 O O . ALA A 1 88 ? 3.605 -5.065 -18.370 1.00 96.31 88 ALA A O 1
ATOM 677 N N . THR A 1 89 ? 3.571 -2.893 -17.728 1.00 97.94 89 THR A N 1
ATOM 678 C CA . THR A 1 89 ? 4.582 -2.970 -16.668 1.00 97.94 89 THR A CA 1
ATOM 679 C C . THR A 1 89 ? 3.991 -2.465 -15.355 1.00 97.94 89 THR A C 1
ATOM 681 O O . THR A 1 89 ? 3.443 -1.364 -15.309 1.00 97.94 89 THR A O 1
ATOM 684 N N . LEU A 1 90 ? 4.133 -3.255 -14.290 1.00 98.62 90 LEU A N 1
ATOM 685 C CA . LEU A 1 90 ? 3.760 -2.898 -12.923 1.00 98.62 90 LEU A CA 1
ATOM 686 C C . LEU A 1 90 ? 5.015 -2.788 -12.052 1.00 98.62 90 LEU A C 1
ATOM 688 O O . LEU A 1 90 ? 5.723 -3.775 -11.857 1.00 98.62 90 LEU A O 1
ATOM 692 N N . LEU A 1 91 ? 5.276 -1.606 -11.503 1.00 98.56 91 LEU A N 1
ATOM 693 C CA . LEU A 1 91 ? 6.314 -1.379 -10.502 1.00 98.56 91 LEU A CA 1
ATOM 694 C C . LEU A 1 91 ? 5.672 -1.487 -9.115 1.00 98.56 91 LEU A C 1
ATOM 696 O O . LEU A 1 91 ? 4.790 -0.701 -8.780 1.00 98.56 91 LEU A O 1
ATOM 700 N N . ILE A 1 92 ? 6.098 -2.451 -8.304 1.00 98.38 92 ILE A N 1
ATOM 701 C CA . ILE A 1 92 ? 5.593 -2.668 -6.945 1.00 98.38 92 ILE A CA 1
ATOM 702 C C . ILE A 1 92 ? 6.579 -2.041 -5.964 1.00 98.38 92 ILE A C 1
ATOM 704 O O . ILE A 1 92 ? 7.618 -2.630 -5.646 1.00 98.38 92 ILE A O 1
ATOM 708 N N . TRP A 1 93 ? 6.259 -0.833 -5.500 1.00 98.06 93 TRP A N 1
ATOM 709 C CA . TRP A 1 93 ? 7.076 -0.119 -4.526 1.00 98.06 93 TRP A CA 1
ATOM 710 C C . TRP A 1 93 ? 6.862 -0.651 -3.119 1.00 98.06 93 TRP A C 1
ATOM 712 O O . TRP A 1 93 ? 7.816 -1.097 -2.499 1.00 98.06 93 TRP A O 1
ATOM 722 N N . THR A 1 94 ? 5.628 -0.629 -2.617 1.00 96.75 94 THR A N 1
ATOM 723 C CA . THR A 1 94 ? 5.319 -1.091 -1.259 1.00 96.75 94 THR A CA 1
ATOM 724 C C . THR A 1 94 ? 5.041 -2.588 -1.265 1.00 96.75 94 THR A C 1
ATOM 726 O O . THR A 1 94 ? 4.314 -3.082 -2.126 1.00 96.75 94 THR A O 1
ATOM 729 N N . THR A 1 95 ? 5.578 -3.315 -0.286 1.00 95.50 95 THR A N 1
ATOM 730 C CA . THR A 1 95 ? 5.245 -4.730 -0.087 1.00 95.50 95 THR A CA 1
ATOM 731 C C . THR A 1 95 ? 3.739 -4.876 0.173 1.00 95.50 95 THR A C 1
ATOM 733 O O . THR A 1 95 ? 3.238 -4.268 1.124 1.00 95.50 95 THR A O 1
ATOM 736 N N . PRO A 1 96 ? 3.001 -5.661 -0.638 1.00 96.00 96 PRO A N 1
ATOM 737 C CA . PRO A 1 96 ? 1.580 -5.902 -0.407 1.00 96.00 96 PRO A CA 1
ATOM 738 C C . PRO A 1 96 ? 1.348 -6.556 0.963 1.00 96.00 96 PRO A C 1
ATOM 740 O O . PRO A 1 96 ? 2.157 -7.388 1.378 1.00 96.00 96 PRO A O 1
ATOM 743 N N . PRO A 1 97 ? 0.249 -6.229 1.664 1.00 95.50 97 PRO A N 1
ATOM 744 C CA . PRO A 1 97 ? 0.009 -6.733 3.016 1.00 95.50 97 PRO A CA 1
ATOM 745 C C . PRO A 1 97 ? -0.282 -8.240 3.059 1.00 95.50 97 PRO A C 1
ATOM 747 O O . PRO A 1 97 ? -0.104 -8.866 4.100 1.00 95.50 97 PRO A O 1
ATOM 750 N N . ASP A 1 98 ? -0.737 -8.823 1.948 1.00 96.31 98 ASP A N 1
ATOM 751 C CA . ASP A 1 98 ? -0.964 -10.255 1.785 1.00 96.31 98 ASP A CA 1
ATOM 752 C C . ASP A 1 98 ? -0.905 -10.674 0.302 1.00 96.31 98 ASP A C 1
ATOM 754 O O . ASP A 1 98 ? -0.858 -9.847 -0.617 1.00 96.31 98 ASP A O 1
ATOM 758 N N . GLY A 1 99 ? -0.888 -11.990 0.065 1.00 96.75 99 GLY A N 1
ATOM 759 C CA . GLY A 1 99 ? -0.870 -12.558 -1.286 1.00 96.75 99 GLY A CA 1
ATOM 760 C C . GLY A 1 99 ? -2.165 -12.319 -2.065 1.00 96.75 99 GLY A C 1
ATOM 761 O O . GLY A 1 99 ? -2.136 -12.226 -3.288 1.00 96.75 99 GLY A O 1
ATOM 762 N N . GLU A 1 100 ? -3.289 -12.164 -1.368 1.00 97.75 100 GLU A N 1
ATOM 763 C CA . GLU A 1 100 ? -4.589 -11.902 -1.982 1.00 97.75 100 GLU A CA 1
ATOM 764 C C . GLU A 1 100 ? -4.658 -10.487 -2.573 1.00 97.75 100 GLU A C 1
ATOM 766 O O . GLU A 1 100 ? -5.074 -10.309 -3.715 1.00 97.75 100 GLU A O 1
ATOM 771 N N . THR A 1 101 ? -4.145 -9.485 -1.857 1.00 97.88 101 THR A N 1
ATOM 772 C CA . THR A 1 101 ? -3.996 -8.115 -2.361 1.00 97.88 101 THR A CA 1
ATOM 773 C C . THR A 1 101 ? -3.078 -8.085 -3.581 1.00 97.88 101 THR A C 1
ATOM 775 O O . THR A 1 101 ? -3.385 -7.416 -4.568 1.00 97.88 101 THR A O 1
ATOM 778 N N . LEU A 1 102 ? -1.957 -8.816 -3.541 1.00 98.06 102 LEU A N 1
ATOM 779 C CA . LEU A 1 102 ? -1.065 -8.934 -4.697 1.00 98.06 102 LEU A CA 1
ATOM 780 C C . LEU A 1 102 ? -1.792 -9.556 -5.898 1.00 98.06 102 LEU A C 1
ATOM 782 O O . LEU A 1 102 ? -1.713 -9.016 -6.998 1.00 98.06 102 LEU A O 1
ATOM 786 N N . ARG A 1 103 ? -2.530 -10.653 -5.692 1.00 97.94 103 ARG A N 1
ATOM 787 C CA . ARG A 1 103 ? -3.313 -11.318 -6.742 1.00 97.94 103 ARG A CA 1
ATOM 788 C C . ARG A 1 103 ? -4.316 -10.356 -7.382 1.00 97.94 103 ARG A C 1
ATOM 790 O O . ARG A 1 103 ? -4.326 -10.221 -8.600 1.00 97.94 103 ARG A O 1
ATOM 797 N N . GLN A 1 104 ? -5.095 -9.638 -6.576 1.00 98.00 104 GLN A N 1
ATOM 798 C CA . GLN A 1 104 ? -6.075 -8.659 -7.061 1.00 98.00 104 GLN A CA 1
ATOM 799 C C . GLN A 1 104 ? -5.423 -7.523 -7.863 1.00 98.00 104 GLN A C 1
ATOM 801 O O . GLN A 1 104 ? -5.947 -7.108 -8.900 1.00 98.00 104 GLN A O 1
ATOM 806 N N . ALA A 1 105 ? -4.259 -7.037 -7.419 1.00 98.19 105 ALA A N 1
ATOM 807 C CA . ALA A 1 105 ? -3.493 -6.038 -8.157 1.00 98.19 105 ALA A CA 1
ATOM 808 C C . ALA A 1 105 ? -3.033 -6.579 -9.522 1.00 98.19 105 ALA A C 1
ATOM 810 O O . ALA A 1 105 ? -3.214 -5.911 -10.539 1.00 98.19 105 ALA A O 1
ATOM 811 N N . LEU A 1 106 ? -2.506 -7.807 -9.571 1.00 98.00 106 LEU A N 1
ATOM 812 C CA . LEU A 1 106 ? -2.094 -8.456 -10.820 1.00 98.00 106 LEU A CA 1
ATOM 813 C C . LEU A 1 106 ? -3.276 -8.695 -11.770 1.00 98.00 106 LEU A C 1
ATOM 815 O O . LEU A 1 106 ? -3.133 -8.492 -12.973 1.00 98.00 106 LEU A O 1
ATOM 819 N N . GLU A 1 107 ? -4.448 -9.058 -11.254 1.00 97.75 107 GLU A N 1
ATOM 820 C CA . GLU A 1 107 ? -5.669 -9.247 -12.052 1.00 97.75 107 GLU A CA 1
ATOM 821 C C . GLU A 1 107 ? -6.229 -7.945 -12.622 1.00 97.75 107 GLU A C 1
ATOM 823 O O . GLU A 1 107 ? -6.739 -7.923 -13.744 1.00 97.75 107 GLU A O 1
ATOM 828 N N . THR A 1 108 ? -6.110 -6.857 -11.861 1.00 98.12 108 THR A N 1
ATOM 829 C CA . THR A 1 108 ? -6.539 -5.521 -12.287 1.00 98.12 108 THR A CA 1
ATOM 830 C C . THR A 1 108 ? -5.600 -4.962 -13.353 1.00 98.12 108 THR A C 1
ATOM 832 O O . THR A 1 108 ? -6.044 -4.442 -14.379 1.00 98.12 108 THR A O 1
ATOM 835 N N . VAL A 1 109 ? -4.289 -5.079 -13.127 1.00 98.38 109 VAL A N 1
ATOM 836 C CA . VAL A 1 109 ? -3.269 -4.483 -13.996 1.00 98.38 109 VAL A CA 1
ATOM 837 C C . VAL A 1 109 ? -3.011 -5.339 -15.240 1.00 98.38 109 VAL A C 1
ATOM 839 O O . VAL A 1 109 ? -2.757 -4.799 -16.316 1.00 98.38 109 VAL A O 1
ATOM 842 N N . GLN A 1 110 ? -3.114 -6.664 -15.111 1.00 97.06 110 GLN A N 1
ATOM 843 C CA . GLN A 1 110 ? -2.759 -7.657 -16.133 1.00 97.06 110 GLN A CA 1
ATOM 844 C C . GLN A 1 110 ? -1.407 -7.367 -16.805 1.00 97.06 110 GLN A C 1
ATOM 846 O O . GLN A 1 110 ? -1.342 -7.224 -18.034 1.00 97.06 110 GLN A O 1
ATOM 851 N N . PRO A 1 111 ? -0.328 -7.236 -16.012 1.00 97.50 111 PRO A N 1
ATOM 852 C CA . PRO A 1 111 ? 0.972 -6.879 -16.542 1.00 97.50 111 PRO A CA 1
ATOM 853 C C . PRO A 1 111 ? 1.593 -8.031 -17.326 1.00 97.50 111 PRO A C 1
ATOM 855 O O . PRO A 1 111 ? 1.364 -9.206 -17.047 1.00 97.50 111 PRO A O 1
ATOM 858 N N . ARG A 1 112 ? 2.455 -7.678 -18.279 1.00 96.75 112 ARG A N 1
ATOM 859 C CA . ARG A 1 112 ? 3.418 -8.611 -18.883 1.00 96.75 112 ARG A CA 1
ATOM 860 C C . ARG A 1 112 ? 4.734 -8.632 -18.109 1.00 96.75 112 ARG A C 1
ATOM 862 O O . ARG A 1 112 ? 5.445 -9.629 -18.165 1.00 96.75 112 ARG A O 1
ATOM 869 N N . ARG A 1 113 ? 5.031 -7.551 -17.378 1.00 97.44 113 ARG A N 1
ATOM 870 C CA . ARG A 1 113 ? 6.217 -7.394 -16.535 1.00 97.44 113 ARG A CA 1
ATOM 871 C C . ARG A 1 113 ? 5.863 -6.838 -15.162 1.00 97.44 113 ARG A C 1
ATOM 873 O O . ARG A 1 113 ? 5.136 -5.853 -15.056 1.00 97.44 113 ARG A O 1
ATOM 880 N N . VAL A 1 114 ? 6.447 -7.414 -14.120 1.00 98.00 114 VAL A N 1
ATOM 881 C CA . VAL A 1 114 ? 6.400 -6.907 -12.748 1.00 98.00 114 VAL A CA 1
ATOM 882 C C . VAL A 1 114 ? 7.820 -6.634 -12.266 1.00 98.00 114 VAL A C 1
ATOM 884 O O . VAL A 1 114 ? 8.687 -7.497 -12.361 1.00 98.00 114 VAL A O 1
ATOM 887 N N . VAL A 1 115 ? 8.049 -5.441 -11.723 1.00 98.19 115 VAL A N 1
ATOM 888 C CA . VAL A 1 115 ? 9.310 -5.047 -11.082 1.00 98.19 115 VAL A CA 1
ATOM 889 C C . VAL A 1 115 ? 9.049 -4.847 -9.596 1.00 98.19 115 VAL A C 1
ATOM 891 O O . VAL A 1 115 ? 8.203 -4.040 -9.220 1.00 98.19 115 VAL A O 1
ATOM 894 N N . ILE A 1 116 ? 9.761 -5.574 -8.742 1.00 98.31 116 ILE A N 1
ATOM 895 C CA . ILE A 1 116 ? 9.496 -5.620 -7.303 1.00 98.31 116 ILE A CA 1
ATOM 896 C C . ILE A 1 116 ? 10.595 -4.861 -6.565 1.00 98.31 116 ILE A C 1
ATOM 898 O O . ILE A 1 116 ? 11.717 -5.346 -6.476 1.00 98.31 116 ILE A O 1
ATOM 902 N N . LEU A 1 117 ? 10.270 -3.694 -6.004 1.00 97.56 117 LEU A N 1
ATOM 903 C CA . LEU A 1 117 ? 11.164 -2.956 -5.102 1.00 97.56 117 LEU A CA 1
ATOM 904 C C . LEU A 1 117 ? 10.862 -3.259 -3.630 1.00 97.56 117 LEU A C 1
ATOM 906 O O . LEU A 1 117 ? 11.773 -3.253 -2.810 1.00 97.56 117 LEU A O 1
ATOM 910 N N . GLY A 1 118 ? 9.600 -3.556 -3.301 1.00 94.88 118 GLY A N 1
ATOM 911 C CA . GLY A 1 118 ? 9.195 -4.197 -2.043 1.00 94.88 118 GLY A CA 1
ATOM 912 C C . GLY A 1 118 ? 9.645 -3.496 -0.758 1.00 94.88 118 GLY A C 1
ATOM 913 O O . GLY A 1 118 ? 10.079 -4.152 0.185 1.00 94.88 118 GLY A O 1
ATOM 914 N N . GLN A 1 119 ? 9.527 -2.174 -0.694 1.00 94.81 119 GLN A N 1
ATOM 915 C CA . GLN A 1 119 ? 9.753 -1.400 0.520 1.00 94.81 119 GLN A CA 1
ATOM 916 C C . GLN A 1 119 ? 8.747 -1.788 1.607 1.00 94.81 119 GLN A C 1
ATOM 918 O O . GLN A 1 119 ? 7.573 -2.064 1.331 1.00 94.81 119 GLN A O 1
ATOM 923 N N . ALA A 1 120 ? 9.217 -1.841 2.851 1.00 90.88 120 ALA A N 1
ATOM 924 C CA . ALA A 1 120 ? 8.359 -2.126 3.992 1.00 90.88 120 ALA A CA 1
ATOM 925 C C . ALA A 1 120 ? 7.314 -1.007 4.165 1.00 90.88 120 ALA A C 1
ATOM 927 O O . ALA A 1 120 ? 7.634 0.162 3.942 1.00 90.88 120 ALA A O 1
ATOM 928 N N . PRO A 1 121 ? 6.075 -1.332 4.568 1.00 87.25 121 PRO A N 1
ATOM 929 C CA . PRO A 1 121 ? 5.087 -0.310 4.887 1.00 87.25 121 PRO A CA 1
ATOM 930 C C . PRO A 1 121 ? 5.524 0.502 6.113 1.00 87.25 121 PRO A C 1
ATOM 932 O O . PRO A 1 121 ? 6.161 -0.027 7.023 1.00 87.25 121 PRO A O 1
ATOM 935 N N . ALA A 1 122 ? 5.109 1.769 6.180 1.00 81.62 122 ALA A N 1
ATOM 936 C CA . ALA A 1 122 ? 5.503 2.703 7.239 1.00 81.62 122 ALA A CA 1
ATOM 937 C C . ALA A 1 122 ? 5.109 2.288 8.675 1.00 81.62 122 ALA A C 1
ATOM 939 O O . ALA A 1 122 ? 5.683 2.793 9.636 1.00 81.62 122 ALA A O 1
ATOM 940 N N . ALA A 1 123 ? 4.121 1.401 8.840 1.00 82.75 123 ALA A N 1
ATOM 941 C CA . ALA A 1 123 ? 3.620 0.962 10.144 1.00 82.75 123 ALA A CA 1
ATOM 942 C C . ALA A 1 123 ? 3.540 -0.577 10.228 1.00 82.75 123 ALA A C 1
ATOM 944 O O . ALA A 1 123 ? 2.442 -1.139 10.155 1.00 82.75 123 ALA A O 1
ATOM 945 N N . PRO A 1 124 ? 4.683 -1.274 10.368 1.00 77.00 124 PRO A N 1
ATOM 946 C CA . PRO A 1 124 ? 4.729 -2.738 10.378 1.00 77.00 124 PRO A CA 1
ATOM 947 C C . PRO A 1 124 ? 4.229 -3.353 11.697 1.00 77.00 124 PRO A C 1
ATOM 949 O O . PRO A 1 124 ? 3.834 -4.515 11.726 1.00 77.00 124 PRO A O 1
ATOM 952 N N . GLU A 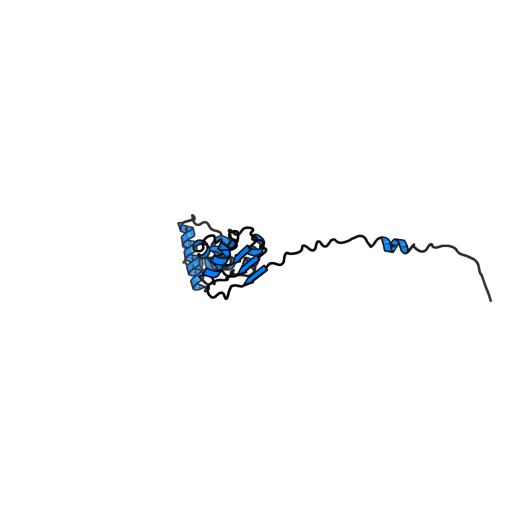1 125 ? 4.223 -2.587 12.792 1.00 89.31 125 GLU A N 1
ATOM 953 C CA . GLU A 1 125 ? 3.817 -3.057 14.122 1.00 89.31 125 GLU A CA 1
ATOM 954 C C . GLU A 1 125 ? 2.388 -2.641 14.487 1.00 89.31 125 GLU A C 1
ATOM 956 O O . GLU A 1 125 ? 1.947 -1.536 14.166 1.00 89.31 125 GLU A O 1
ATOM 961 N N . ALA A 1 126 ? 1.695 -3.467 15.279 1.00 90.38 126 ALA A N 1
ATOM 962 C CA . ALA A 1 126 ? 0.300 -3.240 15.672 1.00 90.38 126 ALA A CA 1
ATOM 963 C C . ALA A 1 126 ? 0.052 -1.862 16.316 1.00 90.38 126 ALA A C 1
ATOM 965 O O . ALA A 1 126 ? -0.896 -1.166 15.955 1.00 90.38 126 ALA A O 1
ATOM 966 N N . GLY A 1 127 ? 0.916 -1.426 17.240 1.00 92.88 127 GLY A N 1
ATOM 967 C CA . GLY A 1 127 ? 0.768 -0.121 17.892 1.00 92.88 127 GLY A CA 1
ATOM 968 C C . GLY A 1 127 ? 0.966 1.058 16.932 1.00 92.88 127 GLY A C 1
ATOM 969 O O . GLY A 1 127 ? 0.270 2.068 17.038 1.00 92.88 127 GLY A O 1
ATOM 970 N N . GLN A 1 128 ? 1.894 0.932 15.980 1.00 94.44 128 GLN A N 1
ATOM 971 C CA . GLN A 1 128 ? 2.130 1.942 14.943 1.00 94.44 128 GLN A CA 1
ATOM 972 C C . GLN A 1 128 ? 0.951 1.993 13.967 1.00 94.44 128 GLN A C 1
ATOM 974 O O . GLN A 1 128 ? 0.457 3.075 13.652 1.00 94.44 128 GLN A O 1
ATOM 979 N N . PHE A 1 129 ? 0.445 0.823 13.574 1.00 95.25 129 PHE A N 1
ATOM 980 C CA . PHE A 1 129 ? -0.740 0.673 12.741 1.00 95.25 129 PHE A CA 1
ATOM 981 C C . PHE A 1 129 ? -1.971 1.338 13.368 1.00 95.25 129 PHE A C 1
ATOM 983 O O . PHE A 1 129 ? -2.623 2.142 12.708 1.00 95.25 129 PHE A O 1
ATOM 990 N N . LEU A 1 130 ? -2.272 1.070 14.642 1.00 96.31 130 LEU A N 1
ATOM 991 C CA . LEU A 1 130 ? -3.436 1.655 15.318 1.00 96.31 130 LEU A CA 1
ATOM 992 C C . LEU A 1 130 ? -3.348 3.185 15.402 1.00 96.31 130 LEU A C 1
ATOM 994 O O . LEU A 1 130 ? -4.347 3.869 15.183 1.00 96.31 130 LEU A O 1
ATOM 998 N N . ARG A 1 131 ? -2.151 3.735 15.657 1.00 95.31 131 ARG A N 1
ATOM 999 C CA . ARG A 1 131 ? -1.927 5.191 15.630 1.00 95.31 131 ARG A CA 1
ATOM 1000 C C . ARG A 1 131 ? -2.142 5.773 14.235 1.00 95.31 131 ARG A C 1
ATOM 1002 O O . ARG A 1 131 ? -2.813 6.796 14.103 1.00 95.31 131 ARG A O 1
ATOM 1009 N N . LEU A 1 132 ? -1.608 5.119 13.203 1.00 95.50 132 LEU A N 1
ATOM 1010 C CA . LEU A 1 132 ? -1.810 5.521 11.812 1.00 95.50 132 LEU A CA 1
ATOM 1011 C C . LEU A 1 132 ? -3.299 5.494 11.445 1.00 95.50 132 LEU A C 1
ATOM 1013 O O . LEU A 1 132 ? -3.812 6.474 10.907 1.00 95.50 132 LEU A O 1
ATOM 1017 N N . LEU A 1 133 ? -4.001 4.410 11.782 1.00 96.94 133 LEU A N 1
ATOM 1018 C CA . LEU A 1 133 ? -5.424 4.229 11.511 1.00 96.94 133 LEU A CA 1
ATOM 1019 C C . LEU A 1 133 ? -6.271 5.308 12.192 1.00 96.94 133 LEU A C 1
ATOM 1021 O O . LEU A 1 133 ? -7.080 5.946 11.522 1.00 96.94 133 LEU A O 1
ATOM 1025 N N . ALA A 1 134 ? -6.044 5.572 13.482 1.00 96.31 134 ALA A N 1
ATOM 1026 C CA . ALA A 1 134 ? -6.721 6.652 14.200 1.00 96.31 134 ALA A CA 1
ATOM 1027 C C . ALA A 1 134 ? -6.488 8.013 13.519 1.00 96.31 134 ALA A C 1
ATOM 1029 O O . ALA A 1 134 ? -7.420 8.798 13.342 1.00 96.31 134 ALA A O 1
ATOM 1030 N N . GLY A 1 135 ? -5.259 8.274 13.061 1.00 95.56 135 GLY A N 1
ATOM 1031 C CA . GLY A 1 135 ? -4.930 9.461 12.272 1.00 95.56 135 GLY A CA 1
ATOM 1032 C C . GLY A 1 135 ? -5.718 9.553 10.959 1.00 95.56 135 GLY A C 1
ATOM 1033 O O . GLY A 1 135 ? -6.279 10.609 10.654 1.00 95.56 135 GLY A O 1
ATOM 1034 N N . LYS A 1 136 ? -5.814 8.457 10.192 1.00 95.62 136 LYS A N 1
ATOM 1035 C CA . LYS A 1 136 ? -6.588 8.418 8.937 1.00 95.62 136 LYS A CA 1
ATOM 1036 C C . LYS A 1 136 ? -8.092 8.578 9.183 1.00 95.62 136 LYS A C 1
ATOM 1038 O O . LYS A 1 136 ? -8.731 9.317 8.440 1.00 95.62 136 LYS A O 1
ATOM 1043 N N . ILE A 1 137 ? -8.649 7.971 10.232 1.00 95.69 137 ILE A N 1
ATOM 1044 C CA . ILE A 1 137 ? -10.068 8.127 10.596 1.00 95.69 137 ILE A CA 1
ATOM 1045 C C . ILE A 1 137 ? -10.367 9.578 10.987 1.00 95.69 137 ILE A C 1
ATOM 1047 O O . ILE A 1 137 ? -11.298 10.177 10.452 1.00 95.69 137 ILE A O 1
ATOM 1051 N N . ASN A 1 138 ? -9.530 10.192 11.827 1.00 94.19 138 ASN A N 1
ATOM 1052 C CA . ASN A 1 138 ? -9.663 11.608 12.182 1.00 94.19 138 ASN A CA 1
ATOM 1053 C C . ASN A 1 138 ? -9.602 12.525 10.954 1.00 94.19 138 ASN A C 1
ATOM 1055 O O . ASN A 1 138 ? -10.344 13.505 10.866 1.00 94.19 138 ASN A O 1
ATOM 1059 N N . PHE A 1 139 ? -8.739 12.209 9.987 1.00 94.19 139 PHE A N 1
ATOM 1060 C CA . PHE A 1 139 ? -8.707 12.920 8.713 1.00 94.19 139 PHE A CA 1
ATOM 1061 C C . PHE A 1 139 ? -10.021 12.754 7.936 1.00 94.19 139 PHE A C 1
ATOM 1063 O O . PHE A 1 139 ? -10.568 13.748 7.470 1.00 94.19 139 PHE A O 1
ATOM 1070 N N . VAL A 1 140 ? -10.559 11.535 7.827 1.00 94.19 140 VAL A N 1
ATOM 1071 C CA . VAL A 1 140 ? -11.839 11.260 7.147 1.00 94.19 140 VAL A CA 1
ATOM 1072 C C . VAL A 1 140 ? -12.995 12.036 7.785 1.00 94.19 140 VAL A C 1
ATOM 1074 O O . VAL A 1 140 ? -13.765 12.679 7.070 1.00 94.19 140 VAL A O 1
ATOM 1077 N N . LEU A 1 141 ? -13.089 12.047 9.117 1.00 92.50 141 LEU A N 1
ATOM 1078 C CA . LEU A 1 141 ? -14.113 12.799 9.850 1.00 92.50 141 LEU A CA 1
ATOM 1079 C C . LEU A 1 141 ? -14.047 14.301 9.549 1.00 92.50 141 LEU A C 1
ATOM 1081 O O . LEU A 1 141 ? -15.074 14.933 9.326 1.00 92.50 141 LEU A O 1
ATOM 1085 N N . ARG A 1 142 ? -12.835 14.863 9.483 1.00 93.12 142 ARG A N 1
ATOM 1086 C CA . ARG A 1 142 ? -12.622 16.303 9.274 1.00 93.12 142 ARG A CA 1
ATOM 1087 C C . ARG A 1 142 ? -12.705 16.744 7.813 1.00 93.12 142 ARG A C 1
ATOM 1089 O O . ARG A 1 142 ? -13.096 17.874 7.558 1.00 93.12 142 ARG A O 1
ATOM 1096 N N . GLN A 1 143 ? -12.277 15.899 6.875 1.00 92.38 143 GLN A N 1
ATOM 1097 C CA . GLN A 1 143 ? -11.988 16.298 5.487 1.00 92.38 143 GLN A CA 1
ATOM 1098 C C . GLN A 1 143 ? -12.816 15.550 4.436 1.00 92.38 143 GLN A C 1
ATOM 1100 O O . GLN A 1 143 ? -12.835 15.951 3.276 1.00 92.38 143 GLN A O 1
ATOM 1105 N N . LYS A 1 144 ? -13.496 14.459 4.809 1.00 88.56 144 LYS A N 1
ATOM 1106 C CA . LYS A 1 144 ? -14.326 13.639 3.908 1.00 88.56 144 LYS A CA 1
ATOM 1107 C C . LYS A 1 144 ? -15.763 13.458 4.418 1.00 88.56 144 LYS A C 1
ATOM 1109 O O . LYS A 1 144 ? -16.408 12.464 4.100 1.00 88.56 144 LYS A O 1
ATOM 1114 N N . ASN A 1 145 ? -16.271 14.389 5.230 1.00 89.25 145 ASN A N 1
ATOM 1115 C CA . ASN A 1 145 ? -17.610 14.310 5.837 1.00 89.25 145 ASN A CA 1
ATOM 1116 C C . ASN A 1 145 ? -17.866 12.989 6.591 1.00 89.25 145 ASN A C 1
ATOM 1118 O O . ASN A 1 145 ? -18.988 12.486 6.607 1.00 89.25 145 ASN A O 1
ATOM 1122 N N . GLY A 1 146 ? -16.814 12.386 7.154 1.00 88.81 146 GLY A N 1
ATOM 1123 C CA . GLY A 1 146 ? -16.907 11.099 7.843 1.00 88.81 146 GLY A CA 1
ATOM 1124 C C . GLY A 1 146 ? -17.157 9.887 6.942 1.00 88.81 146 GLY A C 1
ATOM 1125 O O . GLY A 1 146 ? -17.420 8.808 7.461 1.00 88.81 146 GLY A O 1
ATOM 1126 N N . GLN A 1 147 ? -17.066 10.023 5.617 1.00 92.88 147 GLN A N 1
ATOM 1127 C CA . GLN A 1 147 ? -17.348 8.937 4.680 1.00 92.88 147 GLN A CA 1
ATOM 1128 C C . GLN A 1 147 ? -16.057 8.344 4.109 1.00 92.88 147 GLN A C 1
ATOM 1130 O O . GLN A 1 147 ? -15.212 9.049 3.553 1.00 92.88 147 GLN A O 1
ATOM 1135 N N . THR A 1 148 ? -15.908 7.027 4.246 1.00 95.62 148 THR A N 1
ATOM 1136 C CA . THR A 1 148 ? -14.825 6.249 3.636 1.00 95.62 148 THR A CA 1
ATOM 1137 C C . THR A 1 148 ? -15.219 4.778 3.511 1.00 95.62 148 THR A C 1
ATOM 1139 O O . THR A 1 148 ? -16.201 4.341 4.114 1.00 95.62 148 THR A O 1
ATOM 1142 N N . SER A 1 149 ? -14.455 4.003 2.744 1.00 96.44 149 SER A N 1
ATOM 1143 C CA . SER A 1 149 ? -14.580 2.544 2.669 1.00 96.44 149 SER A CA 1
ATOM 1144 C C . SER A 1 149 ? -13.441 1.824 3.402 1.00 96.44 149 SER A C 1
ATOM 1146 O O . SER A 1 149 ? -12.388 2.397 3.690 1.00 96.44 149 SER A O 1
ATOM 1148 N N . LEU A 1 150 ? -13.627 0.525 3.666 1.00 97.00 150 LEU A N 1
ATOM 1149 C CA . LEU A 1 150 ? -12.548 -0.321 4.184 1.00 97.00 150 LEU A CA 1
ATOM 1150 C C . LEU A 1 150 ? -11.369 -0.388 3.212 1.00 97.00 150 LEU A C 1
ATOM 1152 O O . LEU A 1 150 ? -10.232 -0.306 3.664 1.00 97.00 150 LEU A O 1
ATOM 1156 N N . GLY A 1 151 ? -11.630 -0.467 1.904 1.00 97.38 151 GLY A N 1
ATOM 1157 C CA . GLY A 1 151 ? -10.595 -0.490 0.871 1.00 97.38 151 GLY A CA 1
ATOM 1158 C C . GLY A 1 151 ? -9.758 0.791 0.828 1.00 97.38 151 GLY A C 1
ATOM 1159 O O . GLY A 1 151 ? -8.534 0.727 0.705 1.00 97.38 151 GLY A O 1
ATOM 1160 N N . GLU A 1 152 ? -10.382 1.962 1.003 1.00 96.88 152 GLU A N 1
ATOM 1161 C CA . GLU A 1 152 ? -9.663 3.240 1.088 1.00 96.88 152 GLU A CA 1
ATOM 1162 C 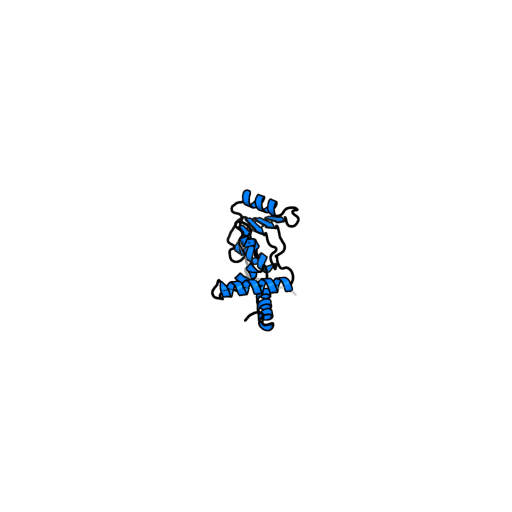C . GLU A 1 152 ? -8.752 3.311 2.320 1.00 96.88 152 GLU A C 1
ATOM 1164 O O . GLU A 1 152 ? -7.599 3.733 2.208 1.00 96.88 152 GLU A O 1
ATOM 1169 N N . LEU A 1 153 ? -9.245 2.888 3.488 1.00 97.31 153 LEU A N 1
ATOM 1170 C CA . LEU A 1 153 ? -8.448 2.840 4.716 1.00 97.31 153 LEU A CA 1
ATOM 1171 C C . LEU A 1 153 ? -7.340 1.781 4.631 1.00 97.31 153 LEU A C 1
ATOM 1173 O O . LEU A 1 153 ? -6.212 2.041 5.044 1.00 97.31 153 LEU A O 1
ATOM 1177 N N . ALA A 1 154 ? -7.632 0.615 4.054 1.00 97.62 154 ALA A N 1
ATOM 1178 C CA . ALA A 1 154 ? -6.673 -0.467 3.851 1.00 97.62 154 ALA A CA 1
ATOM 1179 C C . ALA A 1 154 ? -5.511 -0.004 2.972 1.00 97.62 154 ALA A C 1
ATOM 1181 O O . ALA A 1 154 ? -4.347 -0.207 3.324 1.00 97.62 154 ALA A O 1
ATOM 1182 N N . ALA A 1 155 ? -5.824 0.699 1.883 1.00 97.38 155 ALA A N 1
ATOM 1183 C CA . ALA A 1 155 ? -4.824 1.296 1.016 1.00 97.38 155 ALA A CA 1
ATOM 1184 C C . ALA A 1 155 ? -3.998 2.374 1.747 1.00 97.38 155 ALA A C 1
ATOM 1186 O O . ALA A 1 155 ? -2.768 2.331 1.792 1.00 97.38 155 ALA A O 1
ATOM 1187 N N . ALA A 1 156 ? -4.676 3.309 2.420 1.00 96.06 156 ALA A N 1
ATOM 1188 C CA . ALA A 1 156 ? -4.031 4.404 3.146 1.00 96.06 156 ALA A CA 1
ATOM 1189 C C . ALA A 1 156 ? -3.149 3.948 4.323 1.00 96.06 156 ALA A C 1
ATOM 1191 O O . ALA A 1 156 ? -2.277 4.704 4.753 1.00 96.06 156 ALA A O 1
ATOM 1192 N N . CYS A 1 157 ? -3.383 2.749 4.856 1.00 96.62 157 CYS A N 1
ATOM 1193 C CA . CYS A 1 157 ? -2.589 2.154 5.928 1.00 96.62 157 CYS A CA 1
ATOM 1194 C C . CYS A 1 157 ? -1.604 1.083 5.442 1.00 96.62 157 CYS A C 1
ATOM 1196 O O . CYS A 1 157 ? -0.867 0.562 6.273 1.00 96.62 157 CYS A O 1
ATOM 1198 N N . ALA A 1 158 ? -1.592 0.741 4.148 1.00 96.50 158 ALA A N 1
ATOM 1199 C CA . ALA A 1 158 ? -0.848 -0.401 3.610 1.00 96.50 158 ALA A CA 1
ATOM 1200 C C . ALA A 1 158 ? -1.154 -1.726 4.343 1.00 96.50 158 ALA A C 1
ATOM 1202 O O . ALA A 1 158 ? -0.262 -2.521 4.621 1.00 96.50 158 ALA A O 1
ATOM 1203 N N . GLN A 1 159 ? -2.429 -1.960 4.668 1.00 96.81 159 GLN A N 1
ATOM 1204 C CA . GLN A 1 159 ? -2.904 -3.121 5.434 1.00 96.81 159 GLN A CA 1
ATOM 1205 C C . GLN A 1 159 ? -4.055 -3.839 4.715 1.00 96.81 159 GLN A C 1
ATOM 1207 O O . GLN A 1 159 ? -4.482 -3.428 3.633 1.00 96.81 159 GLN A O 1
ATOM 1212 N N . THR A 1 160 ? -4.534 -4.947 5.282 1.00 96.94 160 THR A N 1
ATOM 1213 C CA . THR A 1 160 ? -5.705 -5.691 4.782 1.00 96.94 160 THR A CA 1
ATOM 1214 C C . THR A 1 160 ? -7.005 -5.077 5.303 1.00 96.94 160 THR A C 1
ATOM 1216 O O . THR A 1 160 ? -7.030 -4.498 6.390 1.00 96.94 160 THR A O 1
ATOM 1219 N N . GLU A 1 161 ? -8.125 -5.243 4.591 1.00 97.75 161 GLU A N 1
ATOM 1220 C CA . GLU A 1 161 ? -9.433 -4.780 5.092 1.00 97.75 161 GLU A CA 1
ATOM 1221 C C . GLU A 1 161 ? -9.827 -5.445 6.419 1.00 97.75 161 GLU A C 1
ATOM 1223 O O . GLU A 1 161 ? -10.456 -4.821 7.276 1.00 97.75 161 GLU A O 1
ATOM 1228 N N . THR A 1 162 ? -9.419 -6.700 6.621 1.00 97.62 162 THR A N 1
ATOM 1229 C CA . THR A 1 162 ? -9.608 -7.420 7.885 1.00 97.62 162 THR A CA 1
ATOM 1230 C C . THR A 1 162 ? -8.873 -6.725 9.029 1.00 97.62 162 THR A C 1
ATOM 1232 O O . THR A 1 162 ? -9.469 -6.505 10.084 1.00 97.62 162 THR A O 1
ATOM 1235 N N . ALA A 1 163 ? -7.613 -6.326 8.822 1.00 96.88 163 ALA A N 1
ATOM 1236 C CA . ALA A 1 163 ? -6.845 -5.582 9.817 1.00 96.88 163 ALA A CA 1
ATOM 1237 C C . ALA A 1 163 ? -7.488 -4.222 10.121 1.00 96.88 163 ALA A C 1
ATOM 1239 O O . ALA A 1 163 ? -7.625 -3.867 11.290 1.00 96.88 163 ALA A O 1
ATOM 1240 N N . ILE A 1 164 ? -7.964 -3.501 9.099 1.00 97.94 164 ILE A N 1
ATOM 1241 C CA . ILE A 1 164 ? -8.718 -2.251 9.287 1.00 97.94 164 ILE A CA 1
ATOM 1242 C C . ILE A 1 164 ? -9.957 -2.484 10.144 1.00 97.94 164 ILE A C 1
ATOM 1244 O O . ILE A 1 164 ? -10.152 -1.785 11.133 1.00 97.94 164 ILE A O 1
ATOM 1248 N N . ARG A 1 165 ? -10.777 -3.486 9.812 1.00 97.88 165 ARG A N 1
ATOM 1249 C CA . ARG A 1 165 ? -12.007 -3.795 10.551 1.00 97.88 165 ARG A CA 1
ATOM 1250 C C . ARG A 1 165 ? -11.730 -4.064 12.030 1.00 97.88 165 ARG A C 1
ATOM 1252 O O . ARG A 1 165 ? -12.466 -3.573 12.882 1.00 97.88 165 ARG A O 1
ATOM 1259 N N . TRP A 1 166 ? -10.692 -4.837 12.341 1.00 97.88 166 TRP A N 1
ATOM 1260 C CA . TRP A 1 166 ? -10.309 -5.112 13.726 1.00 97.88 166 TRP A CA 1
ATOM 1261 C C . TRP A 1 166 ? -9.697 -3.900 14.421 1.00 97.88 166 TRP A C 1
ATOM 1263 O O . TRP A 1 166 ? -10.024 -3.644 15.576 1.00 97.88 166 TRP A O 1
ATOM 1273 N N . GLY A 1 167 ? -8.873 -3.124 13.719 1.00 97.38 167 GLY A N 1
ATOM 1274 C CA . GLY A 1 167 ? -8.303 -1.889 14.244 1.00 97.38 167 GLY A CA 1
ATOM 1275 C C . GLY A 1 167 ? -9.377 -0.861 14.601 1.00 97.38 167 GLY A C 1
ATOM 1276 O O . GLY A 1 167 ? -9.327 -0.292 15.684 1.00 97.38 167 GLY A O 1
ATOM 1277 N N . VAL A 1 168 ? -10.391 -0.681 13.748 1.00 96.88 168 VAL A N 1
ATOM 1278 C CA . VAL A 1 168 ? -11.542 0.195 14.032 1.00 96.88 168 VAL A CA 1
ATOM 1279 C C . VAL A 1 168 ? -12.271 -0.268 15.292 1.00 96.88 168 VAL A C 1
ATOM 1281 O O . VAL A 1 168 ? -12.449 0.529 16.206 1.00 96.88 168 VAL A O 1
ATOM 1284 N N . LYS A 1 169 ? -12.619 -1.560 15.384 1.00 96.81 169 LYS A N 1
ATOM 1285 C CA . LYS A 1 169 ? -13.288 -2.124 16.572 1.00 96.81 169 LYS A CA 1
ATOM 1286 C C . LYS A 1 169 ? -12.474 -1.934 17.850 1.00 96.81 169 LYS A C 1
ATOM 1288 O O . LYS A 1 169 ? -13.034 -1.657 18.903 1.00 96.81 16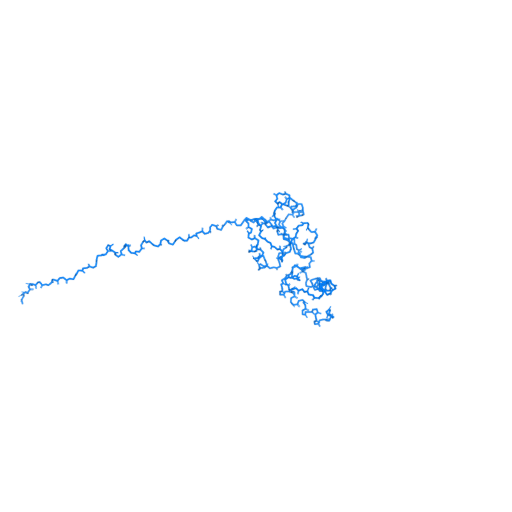9 LYS A O 1
ATOM 1293 N N . TRP A 1 170 ? -11.156 -2.106 17.765 1.00 97.06 170 TRP A N 1
ATOM 1294 C CA . TRP A 1 170 ? -10.261 -1.897 18.898 1.00 97.06 170 TRP A CA 1
ATOM 1295 C C . TRP A 1 170 ? -10.263 -0.435 19.355 1.00 97.06 170 TRP A C 1
ATOM 1297 O O . TRP A 1 170 ? -10.399 -0.170 20.546 1.00 97.06 170 TRP A O 1
ATOM 1307 N N . LEU A 1 171 ? -10.139 0.504 18.410 1.00 95.94 171 LEU A N 1
ATOM 1308 C CA . LEU A 1 171 ? -10.129 1.938 18.703 1.00 95.94 171 LEU A CA 1
ATOM 1309 C C . LEU A 1 171 ? -11.478 2.434 19.252 1.00 95.94 171 LEU A C 1
ATOM 1311 O O . LEU A 1 171 ? -11.516 3.310 20.110 1.00 95.94 171 LEU A O 1
ATOM 1315 N N . GLU A 1 172 ? -12.587 1.873 18.775 1.00 94.81 172 GLU A N 1
ATOM 1316 C CA . GLU A 1 172 ? -13.926 2.142 19.306 1.00 94.81 172 GLU A CA 1
ATOM 1317 C C . GLU A 1 172 ? -14.055 1.638 20.751 1.00 94.81 172 GLU A C 1
ATOM 1319 O O . GLU A 1 172 ? -14.399 2.402 21.651 1.00 94.81 172 GLU A O 1
ATOM 1324 N N . ALA A 1 173 ? -13.694 0.376 21.007 1.00 94.69 173 ALA A N 1
ATOM 1325 C CA . ALA A 1 173 ? -13.775 -0.220 22.341 1.00 94.69 173 ALA A CA 1
ATOM 1326 C C . ALA A 1 173 ? -12.866 0.474 23.371 1.00 94.69 173 ALA A C 1
ATOM 1328 O O . ALA A 1 173 ? -13.195 0.522 24.555 1.00 94.69 173 ALA A O 1
ATOM 1329 N N . GLY A 1 174 ? -11.724 1.011 22.933 1.00 92.12 174 GLY A N 1
ATOM 1330 C CA . GLY A 1 174 ? -10.805 1.770 23.778 1.00 92.12 174 GLY A CA 1
ATOM 1331 C C . GLY A 1 174 ? -11.148 3.257 23.923 1.00 92.12 174 GLY A C 1
ATOM 1332 O O . GLY A 1 174 ? -10.389 3.976 24.575 1.00 92.12 174 GLY A O 1
ATOM 1333 N N . GLY A 1 175 ? -12.248 3.733 23.327 1.00 91.56 175 GLY A N 1
ATOM 1334 C CA . GLY A 1 175 ? -12.688 5.129 23.404 1.00 91.56 175 GLY A CA 1
ATOM 1335 C C . GLY A 1 175 ? -11.805 6.114 22.632 1.00 91.56 175 GLY A C 1
ATOM 1336 O O . GLY A 1 175 ? -11.819 7.309 22.921 1.00 91.56 175 GLY A O 1
ATOM 1337 N N . GLN A 1 176 ? -11.004 5.633 21.676 1.00 90.50 176 GLN A N 1
ATOM 1338 C CA . GLN A 1 176 ? -10.181 6.484 20.811 1.00 90.50 176 GLN A CA 1
ATOM 1339 C C . GLN A 1 176 ? -10.937 7.010 19.581 1.00 90.50 176 GLN A C 1
ATOM 1341 O O . GLN A 1 176 ? -10.423 7.893 18.893 1.00 90.50 176 GLN A O 1
ATOM 1346 N N . LEU A 1 177 ? -12.126 6.472 19.298 1.00 81.94 177 LEU A N 1
ATOM 1347 C CA . LEU A 1 177 ? -13.079 7.006 18.325 1.00 81.94 177 LEU A CA 1
ATOM 1348 C C . LEU A 1 177 ? -14.282 7.541 19.107 1.00 81.94 177 LEU A C 1
ATOM 1350 O O . LEU A 1 177 ? -14.940 6.766 19.801 1.00 81.94 177 LEU A O 1
ATOM 1354 N N . SER A 1 178 ? -14.529 8.849 19.034 1.00 61.09 178 SER A N 1
ATOM 1355 C CA . SER A 1 178 ? -15.648 9.534 19.689 1.00 61.09 178 SER A CA 1
ATOM 1356 C C . SER A 1 178 ? -16.478 10.354 18.715 1.00 61.09 178 SER A C 1
ATOM 1358 O O . SER A 1 178 ? -15.932 10.778 17.669 1.00 61.09 178 SER A O 1
#

Sequence (178 aa):
MSKRTSTAKSATAPNWEQIFQAGQNQTLLLTLEVHSALEAIDLRQSPDPQTALTGWQNSAPEALLWAEGDEHKTLPGALNRQKLSRAATLLIWTTPPDGETLRQALETVQPRRVVILGQAPAAPEAGQFLRLLAGKINFVLRQKNGQTSLGELAAACAQTETAIRWGVKWLEAGGQLS

pLDDT: mean 85.04, std 19.97, range [34.72, 98.62]

Secondary structure (DSSP, 8-state):
-----------PPP-HHHHTTSSS------------PPEEEE-TT-S-HHHHHHHHHHH-TT-EEE--TTHHHHSTTEE-GGG----SEEEEEEPPSSHHHHHHHHHHH--SEEEEEEEPPS--SHHHHHHHHHHHHHHHHHHSTT---HHHHHHHHTS-HHHHHHHHHHHHHTT---

Radius of gyration: 31.26 Å; chains: 1; bounding box: 50×110×67 Å

Foldseek 3Di:
DDDDDDDDDDDDDPPVVVVVVVPPPPPPPPPPPPLLPQAEAECLVPPDLPVVVVVCCVVCVQEAEEDFACCQVVDPRYDYLVPAAAGQEYEDQAAQQDPVSVVSNCVRHVYSYYYYNHDYFPQPDPVSLLVQLLVVQVCCVVPVVSDDDLRVSCRNSSHDSVSSVVSVVVCVVVVSDD